Protein AF-A0A1F8T996-F1 (afdb_monomer)

Structure (mmCIF, N/CA/C/O backbone):
data_AF-A0A1F8T996-F1
#
_entry.id   AF-A0A1F8T996-F1
#
loop_
_atom_site.group_PDB
_atom_site.id
_atom_site.type_symbol
_atom_site.label_atom_id
_atom_site.label_alt_id
_atom_site.label_comp_id
_atom_site.label_asym_id
_atom_site.label_entity_id
_atom_site.label_seq_id
_atom_site.pdbx_PDB_ins_code
_atom_site.Cartn_x
_atom_site.Cartn_y
_atom_site.Cartn_z
_atom_site.occupancy
_atom_site.B_iso_or_equiv
_atom_site.auth_seq_id
_atom_site.auth_comp_id
_atom_site.auth_asym_id
_atom_site.auth_atom_id
_atom_site.pdbx_PDB_model_num
ATOM 1 N N . MET A 1 1 ? 52.880 11.760 40.864 1.00 27.91 1 MET A N 1
ATOM 2 C CA . MET A 1 1 ? 54.051 11.009 40.358 1.00 27.91 1 MET A CA 1
ATOM 3 C C . MET A 1 1 ? 53.968 9.583 40.895 1.00 27.91 1 MET A C 1
ATOM 5 O O . MET A 1 1 ? 53.866 9.481 42.110 1.00 27.91 1 MET A O 1
ATOM 9 N N . PRO A 1 2 ? 54.103 8.519 40.079 1.00 43.88 2 PRO A N 1
ATOM 10 C CA . PRO A 1 2 ? 53.730 8.397 38.655 1.00 43.88 2 PRO A CA 1
ATOM 11 C C . PRO A 1 2 ? 53.190 6.982 38.249 1.00 43.88 2 PRO A C 1
ATOM 13 O O . PRO A 1 2 ? 53.136 6.080 39.076 1.00 43.88 2 PRO A O 1
ATOM 16 N N . VAL A 1 3 ? 52.928 6.812 36.933 1.00 33.25 3 VAL A N 1
ATOM 17 C CA . VAL A 1 3 ? 52.872 5.555 36.118 1.00 33.25 3 VAL A CA 1
ATOM 18 C C . VAL A 1 3 ? 51.513 4.810 36.117 1.00 33.25 3 VAL A C 1
ATOM 20 O O . VAL A 1 3 ? 50.918 4.647 37.168 1.00 33.25 3 VAL A O 1
ATOM 23 N N . ALA A 1 4 ? 50.901 4.336 35.018 1.00 35.53 4 ALA A N 1
ATOM 24 C CA . ALA A 1 4 ? 51.291 4.054 33.623 1.00 35.53 4 ALA A CA 1
ATOM 25 C C . ALA A 1 4 ? 50.039 4.194 32.713 1.00 35.53 4 ALA A C 1
ATOM 27 O O . ALA A 1 4 ? 48.941 3.857 33.137 1.00 35.53 4 ALA A O 1
ATOM 28 N N . THR A 1 5 ? 50.108 4.825 31.538 1.00 35.09 5 THR A N 1
ATOM 29 C CA . THR A 1 5 ? 50.511 4.249 30.232 1.00 35.09 5 THR A CA 1
ATOM 30 C C . THR A 1 5 ? 49.405 3.428 29.558 1.00 35.09 5 THR A C 1
ATOM 32 O O . THR A 1 5 ? 49.102 2.314 29.960 1.00 35.09 5 THR A O 1
ATOM 35 N N . GLY A 1 6 ? 48.867 3.972 28.464 1.00 32.56 6 GLY A N 1
ATOM 36 C CA . GLY A 1 6 ? 47.959 3.282 27.548 1.00 32.56 6 GLY A CA 1
ATOM 37 C C . GLY A 1 6 ? 47.859 4.015 26.212 1.00 32.56 6 GLY A C 1
ATOM 38 O O . GLY A 1 6 ? 46.771 4.362 25.771 1.00 32.56 6 GLY A O 1
ATOM 39 N N . ALA A 1 7 ? 49.007 4.333 25.609 1.00 35.84 7 ALA A N 1
ATOM 40 C CA . ALA A 1 7 ? 49.078 4.855 24.250 1.00 35.84 7 ALA A CA 1
ATOM 41 C C . ALA A 1 7 ? 48.755 3.722 23.265 1.00 35.84 7 ALA A C 1
ATOM 43 O O . ALA A 1 7 ? 49.507 2.753 23.162 1.00 35.84 7 ALA A O 1
ATOM 44 N N . VAL A 1 8 ? 47.642 3.838 22.540 1.00 33.62 8 VAL A N 1
ATOM 45 C CA . VAL A 1 8 ? 47.339 2.957 21.408 1.00 33.62 8 VAL A CA 1
ATOM 46 C C . VAL A 1 8 ? 48.177 3.430 20.223 1.00 33.62 8 VAL A C 1
ATOM 48 O O . VAL A 1 8 ? 47.821 4.367 19.512 1.00 33.62 8 VAL A O 1
ATOM 51 N N . ALA A 1 9 ? 49.334 2.798 20.050 1.00 33.97 9 ALA A N 1
ATOM 52 C CA . ALA A 1 9 ? 50.147 2.918 18.853 1.00 33.97 9 ALA A CA 1
ATOM 53 C C . ALA A 1 9 ? 49.511 2.074 17.738 1.00 33.97 9 ALA A C 1
ATOM 55 O O . ALA A 1 9 ? 49.621 0.850 17.743 1.00 33.97 9 ALA A O 1
ATOM 56 N N . VAL A 1 10 ? 48.845 2.716 16.776 1.00 35.62 10 VAL A N 1
ATOM 57 C CA . VAL A 1 10 ? 48.503 2.064 15.505 1.00 35.62 10 VAL A CA 1
ATOM 58 C C . VAL A 1 10 ? 49.691 2.247 14.568 1.00 35.62 10 VAL A C 1
ATOM 60 O O . VAL A 1 10 ? 49.878 3.289 13.943 1.00 35.62 10 VAL A O 1
ATOM 63 N N . LEU A 1 11 ? 50.536 1.223 14.542 1.00 31.80 11 LEU A N 1
ATOM 64 C CA . LEU A 1 11 ? 51.708 1.112 13.689 1.00 31.80 11 LEU A CA 1
ATOM 65 C C . LEU A 1 11 ? 51.258 0.607 12.309 1.00 31.80 11 LEU A C 1
ATOM 67 O O . LEU A 1 11 ? 51.092 -0.592 12.115 1.00 31.80 11 LEU A O 1
ATOM 71 N N . VAL A 1 12 ? 51.033 1.513 11.353 1.00 41.31 12 VAL A N 1
ATOM 72 C CA . VAL A 1 12 ? 50.899 1.149 9.930 1.00 41.31 12 VAL A CA 1
ATOM 73 C C . VAL A 1 12 ? 52.219 1.477 9.244 1.00 41.31 12 VAL A C 1
ATOM 75 O O . VAL A 1 12 ? 52.415 2.573 8.724 1.00 41.31 12 VAL A O 1
ATOM 78 N N . LEU A 1 13 ? 53.150 0.524 9.296 1.00 33.19 13 LEU A N 1
ATOM 79 C CA . LEU A 1 13 ? 54.361 0.532 8.481 1.00 33.19 13 LEU A CA 1
ATOM 80 C C . LEU A 1 13 ? 54.148 -0.435 7.310 1.00 33.19 13 LEU A C 1
ATOM 82 O O . LEU A 1 13 ? 53.780 -1.590 7.511 1.00 33.19 13 LEU A O 1
ATOM 86 N N . GLY A 1 14 ? 54.285 0.104 6.100 1.00 32.75 14 GLY A N 1
ATOM 87 C CA . GLY A 1 14 ? 53.802 -0.483 4.854 1.00 32.75 14 GLY A CA 1
ATOM 88 C C . GLY A 1 14 ? 54.649 -1.591 4.234 1.00 32.75 14 GLY A C 1
ATOM 89 O O . GLY A 1 14 ? 55.650 -2.017 4.788 1.00 32.75 14 GLY A O 1
ATOM 90 N N . LEU A 1 15 ? 54.198 -2.019 3.052 1.00 34.16 15 LEU A N 1
ATOM 91 C CA . LEU A 1 15 ? 54.895 -2.674 1.930 1.00 34.16 15 LEU A CA 1
ATOM 92 C C . LEU A 1 15 ?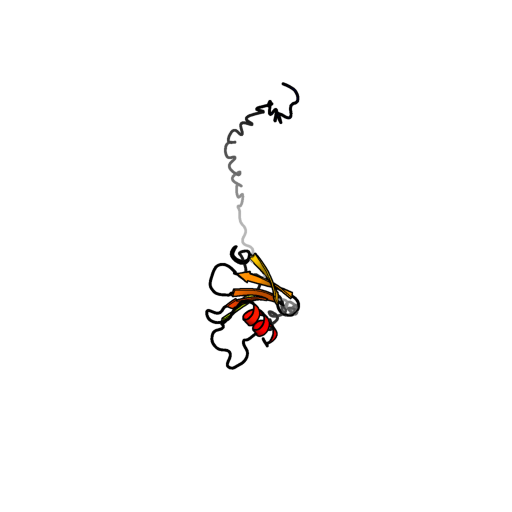 53.767 -3.166 0.994 1.00 34.16 15 LEU A C 1
ATOM 94 O O . LEU A 1 15 ? 52.794 -3.727 1.473 1.00 34.16 15 LEU A O 1
ATOM 98 N N . GLY A 1 16 ? 53.760 -3.023 -0.322 1.00 33.59 16 GLY A N 1
ATOM 99 C CA . GLY A 1 16 ? 54.712 -2.477 -1.264 1.00 33.59 16 GLY A CA 1
ATOM 100 C C . GLY A 1 16 ? 53.994 -2.295 -2.605 1.00 33.59 16 GLY A C 1
ATOM 101 O O . GLY A 1 16 ? 52.984 -2.935 -2.896 1.00 33.59 16 GLY A O 1
ATOM 102 N N . VAL A 1 17 ? 54.522 -1.379 -3.406 1.00 45.28 17 VAL A N 1
ATOM 103 C CA . VAL A 1 17 ? 54.156 -1.169 -4.806 1.00 45.28 17 VAL A CA 1
ATOM 104 C C . VAL A 1 17 ? 54.552 -2.418 -5.592 1.00 45.28 17 VAL A C 1
ATOM 106 O O . VAL A 1 17 ? 55.729 -2.775 -5.610 1.00 45.28 17 VAL A O 1
ATOM 109 N N . ALA A 1 18 ? 53.595 -3.065 -6.256 1.00 37.25 18 ALA A N 1
ATOM 110 C CA . ALA A 1 18 ? 53.876 -4.157 -7.178 1.00 37.25 18 ALA A CA 1
ATOM 111 C C . ALA A 1 18 ? 53.164 -3.934 -8.519 1.00 37.25 18 ALA A C 1
ATOM 113 O O . ALA A 1 18 ? 51.945 -3.996 -8.621 1.00 37.25 18 ALA A O 1
ATOM 114 N N . ALA A 1 19 ? 54.007 -3.711 -9.529 1.00 41.78 19 ALA A N 1
ATOM 115 C CA . ALA A 1 19 ? 53.833 -4.055 -10.935 1.00 41.78 19 ALA A CA 1
ATOM 116 C C . ALA A 1 19 ? 52.717 -3.357 -11.738 1.00 41.78 19 ALA A C 1
ATOM 118 O O . ALA A 1 19 ? 51.593 -3.828 -11.880 1.00 41.78 19 ALA A O 1
ATOM 119 N N . LEU A 1 20 ? 53.141 -2.291 -12.422 1.00 38.94 20 LEU A N 1
ATOM 120 C CA . LEU A 1 20 ? 52.626 -1.869 -13.724 1.00 38.94 20 LEU A CA 1
ATOM 121 C C . LEU A 1 20 ? 52.649 -3.056 -14.708 1.00 38.94 20 LEU A C 1
ATOM 123 O O . LEU A 1 20 ? 53.676 -3.331 -15.327 1.00 38.94 20 LEU A O 1
ATOM 127 N N . ALA A 1 21 ? 51.522 -3.744 -14.885 1.00 40.59 21 ALA A N 1
ATOM 128 C CA . ALA A 1 21 ? 51.320 -4.614 -16.039 1.00 40.59 21 ALA A CA 1
ATOM 129 C C . ALA A 1 21 ? 50.914 -3.741 -17.238 1.00 40.59 21 ALA A C 1
ATOM 131 O O . ALA A 1 21 ? 49.758 -3.360 -17.409 1.00 40.59 21 ALA A O 1
ATOM 132 N N . GLN A 1 22 ? 51.916 -3.376 -18.034 1.00 37.75 22 GLN A N 1
ATOM 133 C CA . GLN A 1 22 ? 51.784 -2.738 -19.341 1.00 37.75 22 GLN A CA 1
ATOM 134 C C . GLN A 1 22 ? 50.987 -3.651 -20.290 1.00 37.75 22 GLN A C 1
ATOM 136 O O . GLN A 1 22 ? 51.535 -4.606 -20.836 1.00 37.75 22 GLN A O 1
ATOM 141 N N . VAL A 1 23 ? 49.704 -3.363 -20.519 1.00 38.44 23 VAL A N 1
ATOM 142 C CA . VAL A 1 23 ? 48.972 -3.911 -21.671 1.00 38.44 23 VAL A CA 1
ATOM 143 C C . VAL A 1 23 ? 49.254 -2.995 -22.856 1.00 38.44 23 VAL A C 1
ATOM 145 O O . VAL A 1 23 ? 48.642 -1.939 -23.012 1.00 38.44 23 VAL A O 1
ATOM 148 N N . SER A 1 24 ? 50.231 -3.373 -23.678 1.00 37.53 24 SER A N 1
ATOM 149 C CA . SER A 1 24 ? 50.420 -2.760 -24.991 1.00 37.53 24 SER A CA 1
ATOM 150 C C . SER A 1 24 ? 49.192 -3.036 -25.878 1.00 37.53 24 SER A C 1
ATOM 152 O O . SER A 1 24 ? 48.688 -4.161 -25.881 1.00 37.53 24 SER A O 1
ATOM 154 N N . PRO A 1 25 ? 48.699 -2.052 -26.651 1.00 37.91 25 PRO A N 1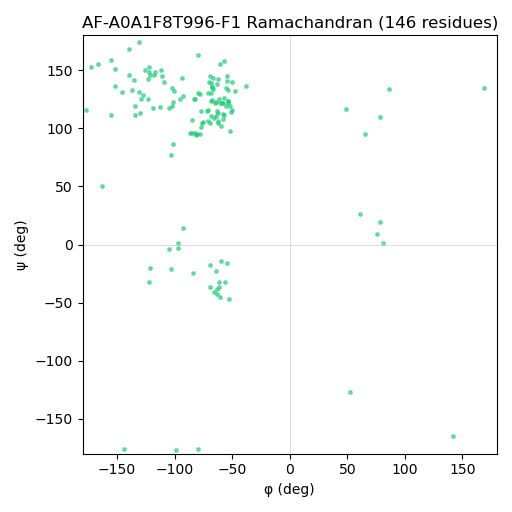
ATOM 155 C CA . PRO A 1 25 ? 47.581 -2.252 -27.564 1.00 37.91 25 PRO A CA 1
ATOM 156 C C . PRO A 1 25 ? 48.017 -3.122 -28.750 1.00 37.91 25 PRO A C 1
ATOM 158 O O . PRO A 1 25 ? 48.875 -2.744 -29.546 1.00 37.91 25 PRO A O 1
ATOM 161 N N . GLN A 1 26 ? 47.420 -4.305 -28.858 1.00 38.59 26 GLN A N 1
ATOM 162 C CA . GLN A 1 26 ? 47.667 -5.257 -29.936 1.00 38.59 26 GLN A CA 1
ATOM 163 C C . GLN A 1 26 ? 47.066 -4.726 -31.258 1.00 38.59 26 GLN A C 1
ATOM 165 O O . GLN A 1 26 ? 45.909 -4.293 -31.271 1.00 38.59 26 GLN A O 1
ATOM 170 N N . PRO A 1 27 ? 47.819 -4.715 -32.375 1.00 44.03 27 PRO A N 1
ATOM 171 C CA . PRO A 1 27 ? 47.333 -4.196 -33.649 1.00 44.03 27 PRO A CA 1
ATOM 172 C C . PRO A 1 27 ? 46.215 -5.083 -34.213 1.00 44.03 27 PRO A C 1
ATOM 174 O O . PRO A 1 27 ? 46.308 -6.310 -34.211 1.00 44.03 27 PRO A O 1
ATOM 177 N N . ARG A 1 28 ? 45.147 -4.434 -34.696 1.00 48.12 28 ARG A N 1
ATOM 178 C CA . ARG A 1 28 ? 43.950 -5.049 -35.288 1.00 48.12 28 ARG A CA 1
ATOM 179 C C . ARG A 1 28 ? 44.331 -6.057 -36.378 1.00 48.12 28 ARG A C 1
ATOM 181 O O . ARG A 1 28 ? 44.805 -5.662 -37.440 1.00 48.12 28 ARG A O 1
ATOM 188 N N . GLN A 1 29 ? 44.056 -7.339 -36.149 1.00 40.06 29 GLN A N 1
ATOM 189 C CA . GLN A 1 29 ? 44.021 -8.331 -37.220 1.00 40.06 29 GLN A CA 1
ATOM 190 C C . GLN A 1 29 ? 42.702 -8.179 -37.986 1.00 40.06 29 GLN A C 1
ATOM 192 O O . GLN A 1 29 ? 41.620 -8.357 -37.429 1.00 40.06 29 GLN A O 1
ATOM 197 N N . ALA A 1 30 ? 42.800 -7.794 -39.258 1.00 46.09 30 ALA A N 1
ATOM 198 C CA . ALA A 1 30 ? 41.684 -7.788 -40.193 1.00 46.09 30 ALA A CA 1
ATOM 199 C C . ALA A 1 30 ? 41.256 -9.237 -40.512 1.00 46.09 30 ALA A C 1
ATOM 201 O O . ALA A 1 30 ? 42.129 -10.091 -40.686 1.00 46.09 30 ALA A O 1
ATOM 202 N N . PRO A 1 31 ? 39.948 -9.541 -40.605 1.00 54.12 31 PRO A N 1
ATOM 203 C CA . PRO A 1 31 ? 39.493 -10.859 -41.034 1.00 54.12 31 PRO A CA 1
ATOM 204 C C . PRO A 1 31 ? 39.862 -11.109 -42.510 1.00 54.12 31 PRO A C 1
ATOM 206 O O . PRO A 1 31 ? 39.806 -10.177 -43.318 1.00 54.12 31 PRO A O 1
ATOM 209 N N . PRO A 1 32 ? 40.238 -12.346 -42.885 1.00 47.44 32 PRO A N 1
ATOM 210 C CA . PRO A 1 32 ? 40.607 -12.667 -44.256 1.00 47.44 32 PRO A CA 1
ATOM 211 C C . PRO A 1 32 ? 39.397 -12.559 -45.189 1.00 47.44 32 PRO A C 1
ATOM 213 O O . PRO A 1 32 ? 38.306 -13.055 -44.905 1.00 47.44 32 PRO A O 1
ATOM 216 N N . LEU A 1 33 ? 39.627 -11.904 -46.326 1.00 42.03 33 LEU A N 1
ATOM 217 C CA . LEU A 1 33 ? 38.709 -11.794 -47.451 1.00 42.03 33 LEU A CA 1
ATOM 218 C C . LEU A 1 33 ? 38.450 -13.207 -48.006 1.00 42.03 33 LEU A C 1
ATOM 220 O O . LEU A 1 33 ? 39.327 -13.802 -48.629 1.00 42.03 33 LEU A O 1
ATOM 224 N N . VAL A 1 34 ? 37.268 -13.773 -47.755 1.00 46.38 34 VAL A N 1
ATOM 225 C CA . VAL A 1 34 ? 36.882 -15.057 -48.354 1.00 46.38 34 VAL A CA 1
ATOM 226 C C . VAL A 1 34 ? 36.529 -14.810 -49.818 1.00 46.38 34 VAL A C 1
ATOM 228 O O . VAL A 1 34 ? 35.482 -14.252 -50.146 1.00 46.38 34 VAL A O 1
ATOM 231 N N . THR A 1 35 ? 37.440 -15.215 -50.695 1.00 40.81 35 THR A N 1
ATOM 232 C CA . THR A 1 35 ? 37.274 -15.276 -52.147 1.00 40.81 35 THR A CA 1
ATOM 233 C C . THR A 1 35 ? 36.077 -16.166 -52.494 1.00 40.81 35 THR A C 1
ATOM 235 O O . THR A 1 35 ? 36.121 -17.379 -52.296 1.00 40.81 35 THR A O 1
ATOM 238 N N . ARG A 1 36 ? 34.994 -15.582 -53.023 1.00 43.38 36 ARG A N 1
ATOM 239 C CA . ARG A 1 36 ? 33.941 -16.345 -53.711 1.00 43.38 36 ARG A CA 1
ATOM 240 C C . ARG A 1 36 ? 34.514 -16.869 -55.030 1.00 43.38 36 ARG A C 1
ATOM 242 O O . ARG A 1 36 ? 34.656 -16.107 -55.982 1.00 43.38 36 ARG A O 1
ATOM 249 N N . SER A 1 37 ? 34.827 -18.158 -55.077 1.00 45.09 37 SER A N 1
ATOM 250 C CA . SER A 1 37 ? 34.977 -18.898 -56.330 1.00 45.09 37 SER A CA 1
ATOM 251 C C . SER A 1 37 ? 33.602 -19.377 -56.778 1.00 45.09 37 SER A C 1
ATOM 253 O O . SER A 1 37 ? 33.083 -20.314 -56.183 1.00 45.09 37 SER A O 1
ATOM 255 N N . GLU A 1 38 ? 33.020 -18.778 -57.818 1.00 36.25 38 GLU A N 1
ATOM 256 C CA . GLU A 1 38 ? 31.952 -19.443 -58.573 1.00 36.25 38 GLU A CA 1
ATOM 257 C C . GLU A 1 38 ? 31.845 -18.915 -60.010 1.00 36.25 38 GLU A C 1
ATOM 259 O O . GLU A 1 38 ? 31.463 -17.770 -60.239 1.00 36.25 38 GLU A O 1
ATOM 264 N N . ALA A 1 39 ? 32.199 -19.776 -60.965 1.00 38.06 39 ALA A N 1
ATOM 265 C CA . ALA A 1 39 ? 31.629 -19.910 -62.311 1.00 38.06 39 ALA A CA 1
ATOM 266 C C . ALA A 1 39 ? 32.249 -21.178 -62.958 1.00 38.06 39 ALA A C 1
ATOM 268 O O . ALA A 1 39 ? 33.393 -21.478 -62.605 1.00 38.06 39 ALA A O 1
ATOM 269 N N . PRO A 1 40 ? 31.607 -21.900 -63.913 1.00 43.75 40 PRO A N 1
ATOM 270 C CA . PRO A 1 40 ? 30.444 -21.495 -64.718 1.00 43.75 40 PRO A CA 1
ATOM 271 C C . PRO A 1 40 ? 29.343 -22.571 -64.983 1.00 43.75 40 PRO A C 1
ATOM 273 O O . PRO A 1 40 ? 29.536 -23.765 -64.801 1.00 43.75 40 PRO A O 1
ATOM 276 N N . ALA A 1 41 ? 28.207 -22.079 -65.504 1.00 37.66 41 ALA A N 1
ATOM 277 C CA . ALA A 1 41 ? 27.299 -22.639 -66.528 1.00 37.66 41 ALA A CA 1
ATOM 278 C C . ALA A 1 41 ? 26.777 -24.098 -66.461 1.00 37.66 41 ALA A C 1
ATOM 280 O O . ALA A 1 41 ? 27.499 -25.038 -66.762 1.00 37.66 41 ALA A O 1
ATOM 281 N N . ALA A 1 42 ? 25.450 -24.248 -66.318 1.00 37.84 42 ALA A N 1
ATOM 282 C CA . ALA A 1 42 ? 24.564 -24.881 -67.316 1.00 37.84 42 ALA A CA 1
ATOM 283 C C . ALA A 1 42 ? 23.100 -24.814 -66.837 1.00 37.84 42 ALA A C 1
ATOM 285 O O . ALA A 1 42 ? 22.731 -25.396 -65.821 1.00 37.84 42 ALA A O 1
ATOM 286 N N . ALA A 1 43 ? 22.257 -24.093 -67.577 1.00 44.97 43 ALA A N 1
ATOM 287 C CA . ALA A 1 43 ? 20.822 -24.049 -67.342 1.00 44.97 43 ALA A CA 1
ATOM 288 C C . ALA A 1 43 ? 20.182 -25.392 -67.737 1.00 44.97 43 ALA A C 1
ATOM 290 O O . ALA A 1 43 ? 20.020 -25.681 -68.920 1.00 44.97 43 ALA A O 1
ATOM 291 N N . ALA A 1 44 ? 19.789 -26.189 -66.746 1.00 42.84 44 ALA A N 1
ATOM 292 C CA . ALA A 1 44 ? 18.819 -27.266 -66.903 1.00 42.84 44 ALA A CA 1
ATOM 293 C C . ALA A 1 44 ? 17.621 -26.944 -65.997 1.00 42.84 44 ALA A C 1
ATOM 295 O O . ALA A 1 44 ? 17.775 -26.796 -64.787 1.00 42.84 44 ALA A O 1
ATOM 296 N N . SER A 1 45 ? 16.443 -26.760 -66.601 1.00 40.72 45 SER A N 1
ATOM 297 C CA . SER A 1 45 ? 15.190 -26.482 -65.885 1.00 40.72 45 SER A CA 1
ATOM 298 C C . SER A 1 45 ? 14.888 -27.588 -64.873 1.00 40.72 45 SER A C 1
ATOM 300 O O . SER A 1 45 ? 14.806 -28.746 -65.289 1.00 40.72 45 SER A O 1
ATOM 302 N N . PRO A 1 46 ? 14.658 -27.278 -63.585 1.00 46.22 46 PRO A N 1
ATOM 303 C CA . PRO A 1 46 ? 14.115 -28.259 -62.674 1.00 46.22 46 PRO A CA 1
ATOM 304 C C . PRO A 1 46 ? 12.591 -28.309 -62.814 1.00 46.22 46 PRO A C 1
ATOM 306 O O . PRO A 1 46 ? 11.878 -27.308 -62.713 1.00 46.22 46 PRO A O 1
ATOM 309 N N . ASP A 1 47 ? 12.145 -29.529 -63.072 1.00 50.78 47 ASP A N 1
ATOM 310 C CA . ASP A 1 47 ? 10.798 -30.054 -62.923 1.00 50.78 47 ASP A CA 1
ATOM 311 C C . ASP A 1 47 ? 10.093 -29.500 -61.668 1.00 50.78 47 ASP A C 1
ATOM 313 O O . ASP A 1 47 ? 10.683 -29.345 -60.594 1.00 50.78 47 ASP A O 1
ATOM 317 N N . ARG A 1 48 ? 8.822 -29.129 -61.820 1.00 49.34 48 ARG A N 1
ATOM 318 C CA . ARG A 1 48 ? 8.050 -28.381 -60.819 1.00 49.34 48 ARG A CA 1
ATOM 319 C C . ARG A 1 48 ? 7.808 -29.272 -59.586 1.00 49.34 48 ARG A C 1
ATOM 321 O O . ARG A 1 48 ? 7.193 -30.327 -59.736 1.00 49.34 48 ARG A O 1
ATOM 328 N N . PRO A 1 49 ? 8.196 -28.875 -58.360 1.00 50.19 49 PRO A N 1
ATOM 329 C CA . PRO A 1 49 ? 7.980 -29.716 -57.190 1.00 50.19 49 PRO A CA 1
ATOM 330 C C . PRO A 1 49 ? 6.483 -29.848 -56.882 1.00 50.19 49 PRO A C 1
ATOM 332 O O . PRO A 1 49 ? 5.766 -28.861 -56.696 1.00 50.19 49 PRO A O 1
ATOM 335 N N . ARG A 1 50 ? 6.008 -31.095 -56.822 1.00 56.12 50 ARG A N 1
ATOM 336 C CA . ARG A 1 50 ? 4.674 -31.458 -56.336 1.00 56.12 50 ARG A CA 1
ATOM 337 C C . ARG A 1 50 ? 4.562 -31.052 -54.865 1.00 56.12 50 ARG A C 1
ATOM 339 O O . ARG A 1 50 ? 5.235 -31.624 -54.014 1.00 56.12 50 ARG A O 1
ATOM 346 N N . VAL A 1 51 ? 3.709 -30.072 -54.569 1.00 53.97 51 VAL A N 1
ATOM 347 C CA . VAL A 1 51 ? 3.407 -29.652 -53.194 1.00 53.97 51 VAL A CA 1
ATOM 348 C C . VAL A 1 51 ? 2.689 -30.800 -52.484 1.00 53.97 51 VAL A C 1
ATOM 350 O O . VAL A 1 51 ? 1.544 -31.122 -52.796 1.00 53.97 51 VAL A O 1
ATOM 353 N N . VAL A 1 52 ? 3.381 -31.446 -51.548 1.00 55.38 52 VAL A N 1
ATOM 354 C CA . VAL A 1 52 ? 2.774 -32.350 -50.566 1.00 55.38 52 VAL A CA 1
ATOM 355 C C . VAL A 1 52 ? 2.166 -31.470 -49.468 1.00 55.38 52 VAL A C 1
ATOM 357 O O . VAL A 1 52 ? 2.866 -30.577 -48.986 1.00 55.38 52 VAL A O 1
ATOM 360 N N . PRO A 1 53 ? 0.899 -31.662 -49.051 1.00 50.69 53 PRO A N 1
ATOM 361 C CA . PRO A 1 53 ? 0.360 -30.922 -47.918 1.00 50.69 53 PRO A CA 1
ATOM 362 C C . PRO A 1 53 ? 1.159 -31.293 -46.667 1.00 50.69 53 PRO A C 1
ATOM 364 O O . PRO A 1 53 ? 1.150 -32.446 -46.237 1.00 50.69 53 PRO A O 1
ATOM 367 N N . ALA A 1 54 ? 1.878 -30.324 -46.103 1.00 55.38 54 ALA A N 1
ATOM 368 C CA . ALA A 1 54 ? 2.499 -30.479 -44.800 1.00 55.38 54 ALA A CA 1
ATOM 369 C C . ALA A 1 54 ? 1.388 -30.713 -43.769 1.00 55.38 54 ALA A C 1
ATOM 371 O O . ALA A 1 54 ? 0.444 -29.924 -43.683 1.00 55.38 54 ALA A O 1
ATOM 372 N N . ALA A 1 55 ? 1.482 -31.809 -43.015 1.00 61.28 55 ALA A N 1
ATOM 373 C CA . ALA A 1 55 ? 0.613 -32.041 -41.872 1.00 61.28 55 ALA A CA 1
ATOM 374 C C . ALA A 1 55 ? 0.705 -30.821 -40.947 1.00 61.28 55 ALA A C 1
ATOM 376 O O . ALA A 1 55 ? 1.799 -30.425 -40.544 1.00 61.28 55 ALA A O 1
ATOM 377 N N . ALA A 1 56 ? -0.437 -30.195 -40.664 1.00 57.69 56 ALA A N 1
ATOM 378 C CA . ALA A 1 56 ? -0.506 -29.058 -39.767 1.00 57.69 56 ALA A CA 1
ATOM 379 C C . ALA A 1 56 ? -0.051 -29.506 -38.373 1.00 57.69 56 ALA A C 1
ATOM 381 O O . ALA A 1 56 ? -0.783 -30.193 -37.660 1.00 57.69 56 ALA A O 1
ATOM 382 N N . THR A 1 57 ? 1.167 -29.131 -37.988 1.00 58.69 57 THR A N 1
ATOM 383 C CA . THR A 1 57 ? 1.600 -29.187 -36.595 1.00 58.69 57 THR A CA 1
ATOM 384 C C . THR A 1 57 ? 0.626 -28.326 -35.804 1.00 58.69 57 THR A C 1
ATOM 386 O O . THR A 1 57 ? 0.569 -27.113 -36.005 1.00 58.69 57 THR A O 1
ATOM 389 N N . ALA A 1 58 ? -0.182 -28.952 -34.948 1.00 58.75 58 ALA A N 1
ATOM 390 C CA . ALA A 1 58 ? -1.041 -28.237 -34.021 1.00 58.75 58 ALA A CA 1
ATOM 391 C C . ALA A 1 58 ? -0.148 -27.337 -33.159 1.00 58.75 58 ALA A C 1
ATOM 393 O O . ALA A 1 58 ? 0.637 -27.821 -32.344 1.00 58.75 58 ALA A O 1
ATOM 394 N N . ALA A 1 59 ? -0.217 -26.029 -33.393 1.00 60.81 59 ALA A N 1
ATOM 395 C CA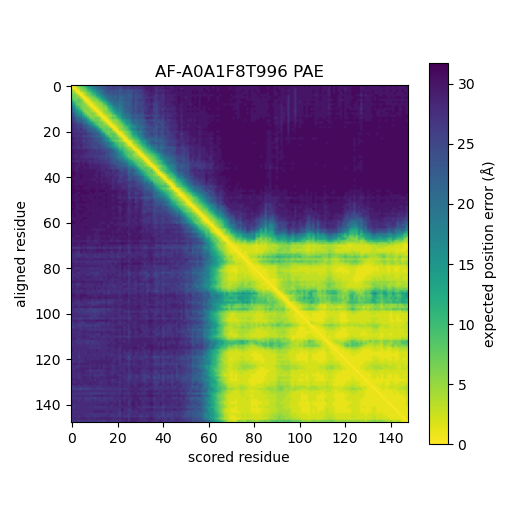 . ALA A 1 59 ? 0.439 -25.056 -32.546 1.00 60.81 59 ALA A CA 1
ATOM 396 C C . ALA A 1 59 ? -0.213 -25.150 -31.165 1.00 60.81 59 ALA A C 1
ATOM 398 O O . ALA A 1 59 ? -1.385 -24.808 -31.003 1.00 60.81 59 ALA A O 1
ATOM 399 N N . THR A 1 60 ? 0.530 -25.644 -30.176 1.00 64.19 60 THR A N 1
ATOM 400 C CA . THR A 1 60 ? 0.149 -25.498 -28.772 1.00 64.19 60 THR A CA 1
ATOM 401 C C . THR A 1 60 ? -0.084 -24.007 -28.534 1.00 64.19 60 THR A C 1
ATOM 403 O O . THR A 1 60 ? 0.833 -23.223 -28.804 1.00 64.19 60 THR A O 1
ATOM 406 N N . PRO A 1 61 ? -1.278 -23.575 -28.093 1.00 58.75 61 PRO A N 1
ATOM 407 C CA . PRO A 1 61 ? -1.493 -22.170 -27.807 1.00 58.75 61 PRO A CA 1
ATOM 408 C C . PRO A 1 61 ? -0.480 -21.765 -26.741 1.00 58.75 61 PRO A C 1
ATOM 410 O O . PRO A 1 61 ? -0.419 -22.375 -25.671 1.00 58.75 61 PRO A O 1
ATOM 413 N N . LEU A 1 62 ? 0.349 -20.766 -27.056 1.00 63.00 62 LEU A N 1
ATOM 414 C CA . LEU A 1 62 ? 1.147 -20.083 -26.047 1.00 63.00 62 LEU A CA 1
ATOM 415 C C . LEU A 1 62 ? 0.154 -19.668 -24.963 1.00 63.00 62 LEU A C 1
ATOM 417 O O . LEU A 1 62 ? -0.809 -18.961 -25.271 1.00 63.00 62 LEU A O 1
ATOM 421 N N . ALA A 1 63 ? 0.336 -20.161 -23.737 1.00 64.81 63 ALA A N 1
ATOM 422 C CA . ALA A 1 63 ? -0.488 -19.744 -22.616 1.00 64.81 63 ALA A CA 1
ATOM 423 C C . ALA A 1 63 ? -0.503 -18.211 -22.611 1.00 64.81 63 ALA A C 1
ATOM 425 O O . ALA A 1 63 ? 0.550 -17.574 -22.516 1.00 64.81 63 ALA A O 1
ATOM 426 N N . GLY A 1 64 ? -1.684 -17.628 -22.834 1.00 61.47 64 GLY A N 1
ATOM 427 C CA . GLY A 1 64 ? -1.848 -16.181 -22.815 1.00 61.47 64 GLY A CA 1
ATOM 428 C C . GLY A 1 64 ? -1.385 -15.628 -21.465 1.00 61.47 64 GLY A C 1
ATOM 429 O O . GLY A 1 64 ? -1.334 -16.376 -20.485 1.00 61.47 64 GLY A O 1
ATOM 430 N N . PRO A 1 65 ? -1.021 -14.339 -21.385 1.00 62.84 65 PRO A N 1
ATOM 431 C CA . PRO A 1 65 ? -0.573 -13.761 -20.128 1.00 62.84 65 PRO A CA 1
ATOM 432 C C . PRO A 1 65 ? -1.645 -13.975 -19.053 1.00 62.84 65 PRO A C 1
ATOM 434 O O . PRO A 1 65 ? -2.771 -13.501 -19.196 1.00 62.84 65 PRO A O 1
ATOM 437 N N . THR A 1 66 ? -1.291 -14.698 -17.988 1.00 62.62 66 THR A N 1
ATOM 438 C CA . THR A 1 66 ? -2.131 -14.838 -16.796 1.00 62.62 66 THR A CA 1
ATOM 439 C C . THR A 1 66 ? -2.495 -13.442 -16.297 1.00 62.62 66 THR A C 1
ATOM 441 O O . THR A 1 66 ? -1.606 -12.620 -16.054 1.00 62.62 66 THR A O 1
ATOM 444 N N . ALA A 1 67 ? -3.792 -13.153 -16.179 1.00 66.31 67 ALA A N 1
ATOM 445 C CA . ALA A 1 67 ? -4.261 -11.905 -15.595 1.00 66.31 67 ALA A CA 1
ATOM 446 C C . ALA A 1 67 ? -3.836 -11.859 -14.120 1.00 66.31 67 ALA A C 1
ATOM 448 O O . ALA A 1 67 ? -4.153 -12.766 -13.354 1.00 66.31 67 ALA A O 1
ATOM 449 N N . LEU A 1 68 ? -3.093 -10.821 -13.736 1.00 70.56 68 LEU A N 1
ATOM 450 C CA . LEU A 1 68 ? -2.766 -10.564 -12.336 1.00 70.56 68 LEU A CA 1
ATOM 451 C C . LEU A 1 68 ? -4.000 -9.939 -11.681 1.00 70.56 68 LEU A C 1
ATOM 453 O O . LEU A 1 68 ? -4.553 -8.979 -12.219 1.00 70.56 68 LEU A O 1
ATOM 457 N N . ALA A 1 69 ? -4.435 -10.480 -10.544 1.00 79.94 69 ALA A N 1
ATOM 458 C CA . ALA A 1 69 ? -5.417 -9.807 -9.703 1.00 79.94 69 ALA A CA 1
ATOM 459 C C . ALA A 1 69 ? -4.738 -8.568 -9.098 1.00 79.94 69 ALA A C 1
ATOM 461 O O . ALA A 1 69 ? -3.789 -8.696 -8.326 1.00 79.94 69 ALA A O 1
ATOM 462 N N . ILE 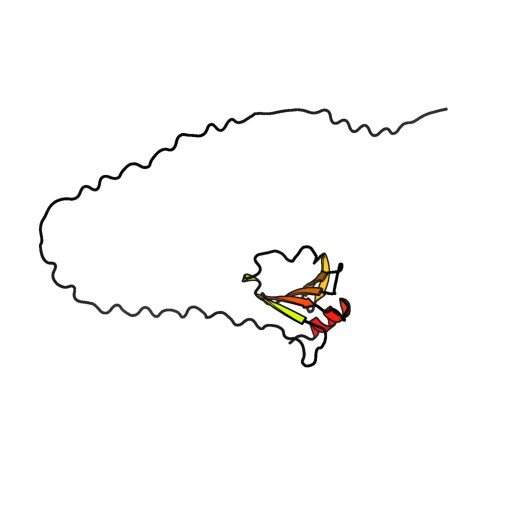A 1 70 ? -5.162 -7.380 -9.532 1.00 89.12 70 ILE A N 1
ATOM 463 C CA . ILE A 1 70 ? -4.606 -6.105 -9.073 1.00 89.12 70 ILE A CA 1
ATOM 464 C C . ILE A 1 70 ? -5.477 -5.578 -7.943 1.00 89.12 70 ILE A C 1
ATOM 466 O O . ILE A 1 70 ? -6.674 -5.391 -8.148 1.00 89.12 70 ILE A O 1
ATOM 470 N N . LEU A 1 71 ? -4.855 -5.295 -6.798 1.00 93.31 71 LEU A N 1
ATOM 471 C CA . LEU A 1 71 ? -5.543 -4.720 -5.648 1.00 93.31 71 LEU A CA 1
ATOM 472 C C . LEU A 1 71 ? -6.123 -3.343 -5.971 1.00 93.31 71 LEU A C 1
ATOM 474 O O . LEU A 1 71 ? -5.482 -2.517 -6.634 1.00 93.31 71 LEU A O 1
ATOM 478 N N . ALA A 1 72 ? -7.304 -3.077 -5.432 1.00 94.25 72 ALA A N 1
ATOM 479 C CA . ALA A 1 72 ? -8.015 -1.820 -5.571 1.00 94.25 72 ALA A CA 1
ATOM 480 C C . ALA A 1 72 ? -8.314 -1.180 -4.210 1.00 94.25 72 ALA A C 1
ATOM 482 O O . ALA A 1 72 ? -8.446 -1.838 -3.179 1.00 94.25 72 ALA A O 1
ATOM 483 N N . LEU A 1 73 ? -8.432 0.150 -4.216 1.00 95.56 73 LEU A N 1
ATOM 484 C CA . LEU A 1 73 ? -8.904 0.890 -3.049 1.00 95.56 73 LEU A CA 1
ATOM 485 C C . LEU A 1 73 ? -10.399 0.617 -2.823 1.00 95.56 73 LEU A C 1
ATOM 487 O O . LEU A 1 73 ? -11.160 0.675 -3.794 1.00 95.56 73 LEU A O 1
ATOM 491 N N . PRO A 1 74 ? -10.845 0.448 -1.564 1.00 93.44 74 PRO A N 1
ATOM 492 C CA . PRO A 1 74 ? -12.261 0.372 -1.235 1.00 93.44 74 PRO A CA 1
ATOM 493 C C . PRO A 1 74 ? -13.035 1.577 -1.759 1.00 93.44 74 PRO A C 1
ATOM 495 O O . PRO A 1 74 ? -12.543 2.717 -1.738 1.00 93.44 74 PRO A O 1
ATOM 498 N N . ALA A 1 75 ? -14.278 1.341 -2.177 1.00 90.44 75 ALA A N 1
ATOM 499 C CA . ALA A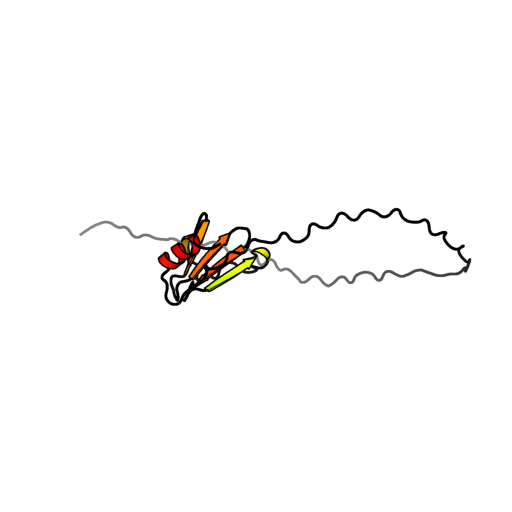 1 75 ? -15.160 2.401 -2.642 1.00 90.44 75 ALA A CA 1
ATOM 500 C C . ALA A 1 75 ? -15.306 3.510 -1.581 1.00 90.44 75 ALA A C 1
ATOM 502 O O . ALA A 1 75 ? -15.496 3.247 -0.397 1.00 90.44 75 ALA A O 1
ATOM 503 N N . GLY A 1 76 ? -15.210 4.773 -2.008 1.00 85.50 76 GLY A N 1
ATOM 504 C CA . GLY A 1 76 ? -15.318 5.929 -1.110 1.00 85.50 76 GLY A CA 1
ATOM 505 C C . GLY A 1 76 ? -14.043 6.276 -0.333 1.00 85.50 76 GLY A C 1
ATOM 506 O O . GLY A 1 76 ? -14.042 7.257 0.415 1.00 85.50 76 GLY A O 1
ATOM 507 N N . THR A 1 77 ? -12.940 5.546 -0.534 1.00 90.12 77 THR A N 1
ATOM 508 C CA . THR A 1 77 ? -11.638 5.939 0.023 1.00 90.12 77 THR A CA 1
ATOM 509 C C . THR A 1 77 ? -11.224 7.302 -0.530 1.00 90.12 77 THR A C 1
ATOM 511 O O . THR A 1 77 ? -11.090 7.485 -1.740 1.00 90.12 77 THR A O 1
ATOM 514 N N . SER A 1 78 ? -10.999 8.273 0.356 1.00 88.00 78 SER A N 1
ATOM 515 C CA . SER A 1 78 ? -10.553 9.617 -0.015 1.00 88.00 78 SER A CA 1
ATOM 516 C C . SER A 1 78 ? -9.187 9.925 0.585 1.00 88.00 78 SER A C 1
ATOM 518 O O . SER A 1 78 ? -8.844 9.483 1.679 1.00 88.00 78 SER A O 1
ATOM 520 N N . GLY A 1 79 ? -8.380 10.693 -0.148 1.00 89.06 79 GLY A N 1
ATOM 521 C CA . GLY A 1 79 ? -7.076 11.142 0.336 1.00 89.06 79 GLY A CA 1
ATOM 522 C C . GLY A 1 79 ? -5.972 10.083 0.325 1.00 89.06 79 GLY A C 1
ATOM 523 O O . GLY A 1 79 ? -4.900 10.372 0.844 1.00 89.06 79 GLY A O 1
ATOM 524 N N . ALA A 1 80 ? -6.188 8.911 -0.273 1.00 95.31 80 ALA A N 1
ATOM 525 C CA . ALA A 1 80 ? -5.157 7.906 -0.514 1.00 95.31 80 ALA A CA 1
ATOM 526 C C . ALA A 1 80 ? -5.066 7.583 -2.008 1.00 95.31 80 ALA A C 1
ATOM 528 O O . ALA A 1 80 ? -6.065 7.648 -2.728 1.00 95.31 80 ALA A O 1
ATOM 529 N N . ARG A 1 81 ? -3.867 7.237 -2.474 1.00 96.25 81 ARG A N 1
ATOM 530 C CA . ARG A 1 81 ? -3.621 6.809 -3.850 1.00 96.25 81 ARG A CA 1
ATOM 531 C C . ARG A 1 81 ? -2.849 5.503 -3.843 1.00 96.25 81 ARG A C 1
ATOM 533 O O . ARG A 1 81 ? -1.766 5.447 -3.266 1.00 96.25 81 ARG A O 1
ATOM 540 N N . LEU A 1 82 ? -3.404 4.506 -4.522 1.00 96.38 82 LEU A N 1
ATOM 541 C CA . LEU A 1 82 ? -2.760 3.229 -4.791 1.00 96.38 82 LEU A CA 1
ATOM 542 C C . LEU A 1 82 ? -2.215 3.239 -6.221 1.00 96.38 82 LEU A C 1
ATOM 544 O O . LEU A 1 82 ? -2.917 3.617 -7.162 1.00 96.38 82 LEU A O 1
ATOM 548 N N . SER A 1 83 ? -0.964 2.835 -6.382 1.00 93.81 83 SER A N 1
ATOM 549 C CA . SER A 1 83 ? -0.379 2.481 -7.675 1.00 93.81 83 SER A CA 1
ATOM 550 C C . SER A 1 83 ? 0.110 1.047 -7.642 1.00 93.81 83 SER A C 1
ATOM 552 O O . SER A 1 83 ? 0.592 0.594 -6.610 1.00 93.81 83 SER A O 1
ATOM 554 N N . ALA A 1 84 ? 0.002 0.371 -8.781 1.00 93.00 84 ALA A N 1
ATOM 555 C CA . ALA A 1 84 ? 0.381 -1.018 -8.958 1.00 93.00 84 ALA A CA 1
ATOM 556 C C . ALA A 1 84 ? 1.247 -1.149 -10.214 1.00 93.00 84 ALA A C 1
ATOM 558 O O . ALA A 1 84 ? 0.887 -0.630 -11.276 1.00 93.00 84 ALA A O 1
ATOM 559 N N . ILE A 1 85 ? 2.385 -1.825 -10.094 1.00 89.75 85 ILE A N 1
ATOM 560 C CA . ILE A 1 85 ? 3.328 -2.062 -11.185 1.00 89.75 85 ILE A CA 1
ATOM 561 C C . ILE A 1 85 ? 3.721 -3.538 -11.126 1.00 89.75 85 ILE A C 1
ATOM 563 O O . ILE A 1 85 ? 4.274 -3.965 -10.119 1.00 89.75 85 ILE A O 1
ATOM 567 N N . PRO A 1 86 ? 3.453 -4.343 -12.166 1.00 90.06 86 PRO A N 1
ATOM 568 C CA . PRO A 1 86 ? 3.965 -5.707 -12.220 1.00 90.06 86 PRO A CA 1
ATOM 569 C C . PRO A 1 86 ? 5.483 -5.734 -12.018 1.00 90.06 86 PRO A C 1
ATOM 571 O O . PRO A 1 86 ? 6.196 -4.984 -12.687 1.00 90.06 86 PRO A O 1
ATOM 574 N N . ASP A 1 87 ? 5.975 -6.629 -11.161 1.00 86.31 87 ASP A N 1
ATOM 575 C CA . ASP A 1 87 ? 7.386 -6.675 -10.746 1.00 86.31 87 ASP A CA 1
ATOM 576 C C . ASP A 1 87 ? 8.337 -6.808 -11.944 1.00 86.31 87 ASP A C 1
ATOM 578 O O . ASP A 1 87 ? 9.416 -6.226 -11.964 1.00 86.31 87 ASP A O 1
ATOM 582 N N . ARG A 1 88 ? 7.896 -7.489 -13.012 1.00 85.06 88 ARG A N 1
ATOM 583 C CA . ARG A 1 88 ? 8.641 -7.625 -14.279 1.00 85.06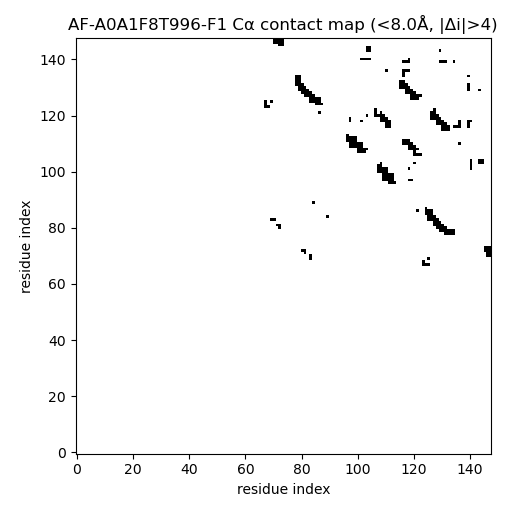 88 ARG A CA 1
ATOM 584 C C . ARG A 1 88 ? 8.957 -6.302 -14.988 1.00 85.06 88 ARG A C 1
ATOM 586 O O . ARG A 1 88 ? 9.728 -6.305 -15.941 1.00 85.06 88 ARG A O 1
ATOM 593 N N . TYR A 1 89 ? 8.309 -5.210 -14.592 1.00 87.19 89 TYR A N 1
ATOM 594 C CA . TYR A 1 89 ? 8.547 -3.870 -15.123 1.00 87.19 89 TYR A CA 1
ATOM 595 C C . TYR A 1 89 ? 9.341 -2.979 -14.158 1.00 87.19 89 TYR A C 1
ATOM 597 O O . TYR A 1 89 ? 9.689 -1.858 -14.535 1.00 87.19 89 TYR A O 1
ATOM 605 N N . LEU A 1 90 ? 9.653 -3.448 -12.943 1.00 85.19 90 LEU A N 1
ATOM 606 C CA . LEU A 1 90 ? 10.614 -2.773 -12.077 1.00 85.19 90 LEU A CA 1
ATOM 607 C C . LEU A 1 90 ? 12.028 -3.074 -12.564 1.00 85.19 90 LEU A C 1
ATOM 609 O O . LEU A 1 90 ? 12.586 -4.137 -12.312 1.00 85.19 90 LEU A O 1
ATOM 613 N N . ASN A 1 91 ? 12.604 -2.109 -13.272 1.00 79.38 91 ASN A N 1
ATOM 614 C CA . ASN A 1 91 ? 14.004 -2.167 -13.684 1.00 79.38 91 ASN A CA 1
ATOM 615 C C . ASN A 1 91 ? 14.954 -1.668 -12.585 1.00 79.38 91 ASN A C 1
ATOM 617 O O . ASN A 1 91 ? 16.113 -2.070 -12.558 1.00 79.38 91 ASN A O 1
ATOM 621 N N . ASP A 1 92 ? 14.459 -0.816 -11.684 1.00 73.44 92 ASP A N 1
ATOM 622 C CA . ASP A 1 92 ? 15.235 -0.221 -10.601 1.00 73.44 92 ASP A CA 1
ATOM 623 C C . ASP A 1 92 ? 14.792 -0.769 -9.238 1.00 73.44 92 ASP A C 1
ATOM 625 O O . ASP A 1 92 ? 13.597 -1.001 -9.022 1.00 73.44 92 ASP A O 1
ATOM 629 N N . PRO A 1 93 ? 15.729 -0.946 -8.287 1.00 68.19 93 PRO A N 1
ATOM 630 C CA . PRO A 1 93 ? 15.380 -1.281 -6.914 1.00 68.19 93 PRO A CA 1
ATOM 631 C C . PRO A 1 93 ? 14.507 -0.175 -6.292 1.00 68.19 93 PRO A C 1
ATOM 633 O O . PRO A 1 93 ? 14.604 0.988 -6.707 1.00 68.19 93 PRO A O 1
ATOM 636 N N . PRO A 1 94 ? 13.690 -0.498 -5.266 1.00 69.94 94 PRO A N 1
ATOM 637 C CA . PRO A 1 94 ? 12.875 0.487 -4.564 1.00 69.94 94 PRO A CA 1
ATOM 638 C C . PRO A 1 94 ? 13.707 1.714 -4.199 1.00 69.94 94 PRO A C 1
ATOM 640 O O . PRO A 1 94 ? 14.821 1.591 -3.681 1.00 69.94 94 PRO A O 1
ATOM 643 N N . ALA A 1 95 ? 13.178 2.904 -4.498 1.00 71.94 95 ALA A N 1
ATOM 644 C CA . ALA A 1 95 ? 13.899 4.152 -4.287 1.00 71.94 95 ALA A CA 1
ATOM 645 C C . ALA A 1 95 ? 14.471 4.210 -2.863 1.00 71.94 95 ALA A C 1
ATOM 647 O O . ALA A 1 95 ? 13.782 3.871 -1.901 1.00 71.94 95 ALA A O 1
ATOM 648 N N . ALA A 1 96 ? 15.701 4.711 -2.713 1.00 74.56 96 ALA A N 1
ATOM 649 C CA . ALA A 1 96 ? 16.447 4.672 -1.449 1.00 74.56 96 ALA A CA 1
ATOM 650 C C . ALA A 1 96 ? 15.705 5.274 -0.233 1.00 74.56 96 ALA A C 1
ATOM 652 O O . ALA A 1 96 ? 16.087 5.027 0.902 1.00 74.56 96 ALA A O 1
ATOM 653 N N . ARG A 1 97 ? 14.643 6.054 -0.451 1.00 81.94 97 ARG A N 1
ATOM 654 C CA . ARG A 1 97 ? 13.749 6.599 0.583 1.00 81.94 97 ARG A CA 1
ATOM 655 C C . ARG A 1 97 ? 12.956 5.542 1.372 1.00 81.94 97 ARG A C 1
ATOM 657 O O . ARG A 1 97 ? 12.523 5.829 2.482 1.00 81.94 97 ARG A O 1
ATOM 664 N N . PHE A 1 98 ? 12.760 4.343 0.827 1.00 87.06 98 PHE A N 1
ATOM 665 C CA . PHE A 1 98 ? 12.065 3.244 1.499 1.00 87.06 98 PHE A CA 1
ATOM 666 C C . PHE A 1 98 ? 13.019 2.531 2.463 1.00 87.06 98 PHE A C 1
ATOM 668 O O . PHE A 1 98 ? 13.794 1.670 2.052 1.00 87.06 98 PHE A O 1
ATOM 675 N N . ARG A 1 99 ? 13.011 2.925 3.743 1.00 84.69 99 ARG A N 1
ATOM 676 C CA . ARG A 1 99 ? 14.008 2.450 4.727 1.00 84.69 99 ARG A CA 1
ATOM 677 C C . ARG A 1 99 ? 13.428 1.734 5.936 1.00 84.69 99 ARG A C 1
ATOM 679 O O . ARG A 1 99 ? 14.163 1.010 6.600 1.00 84.69 99 ARG A O 1
ATOM 686 N N . VAL A 1 100 ? 12.146 1.938 6.236 1.00 91.81 100 VAL A N 1
ATOM 687 C CA . VAL A 1 100 ? 11.542 1.407 7.462 1.00 91.81 100 VAL A CA 1
ATOM 688 C C . VAL A 1 100 ? 10.655 0.212 7.134 1.00 91.81 100 VAL A C 1
ATOM 690 O O . VAL A 1 100 ? 9.674 0.391 6.417 1.00 91.81 100 VAL A O 1
ATOM 693 N N . PRO A 1 101 ? 10.957 -0.994 7.639 1.00 94.81 101 PRO A N 1
ATOM 694 C CA . PRO A 1 101 ? 10.094 -2.147 7.432 1.00 94.81 101 PRO A CA 1
ATOM 695 C C . PRO A 1 101 ? 8.768 -1.962 8.176 1.00 94.81 101 PRO A C 1
ATOM 697 O O . PRO A 1 101 ? 8.751 -1.549 9.338 1.00 94.81 101 PRO A O 1
ATOM 700 N N . VAL A 1 102 ? 7.660 -2.284 7.511 1.00 96.31 102 VAL A N 1
ATOM 701 C CA . VAL A 1 102 ? 6.310 -2.245 8.089 1.00 96.31 102 VAL A CA 1
ATOM 702 C C . VAL A 1 102 ? 5.538 -3.508 7.706 1.00 96.31 102 VAL A C 1
ATOM 704 O O . VAL A 1 102 ? 5.673 -3.978 6.576 1.00 96.31 102 VAL A O 1
ATOM 707 N N . PRO A 1 103 ? 4.731 -4.084 8.612 1.00 97.00 103 PRO A N 1
ATOM 708 C CA . PRO A 1 103 ? 3.852 -5.187 8.247 1.00 97.00 103 PRO A CA 1
ATOM 709 C C . PRO A 1 103 ? 2.762 -4.664 7.310 1.00 97.00 103 PRO A C 1
ATOM 711 O O . PRO A 1 103 ? 2.129 -3.651 7.608 1.00 97.00 103 PRO A O 1
ATOM 714 N N . VAL A 1 104 ? 2.544 -5.336 6.183 1.00 96.31 104 VAL A N 1
ATOM 715 C CA . VAL A 1 104 ? 1.472 -5.005 5.240 1.00 96.31 104 VAL A CA 1
ATOM 716 C C . VAL A 1 104 ? 0.791 -6.303 4.843 1.00 96.31 104 VAL A C 1
ATOM 718 O O . VAL A 1 104 ? 1.393 -7.127 4.160 1.00 96.31 104 VAL A O 1
ATOM 721 N N . ARG A 1 105 ? -0.462 -6.491 5.276 1.00 93.06 105 ARG A N 1
ATOM 722 C CA . ARG A 1 105 ? -1.208 -7.746 5.070 1.00 93.06 105 ARG A CA 1
ATOM 723 C C . ARG A 1 105 ? -0.381 -8.945 5.569 1.00 93.06 105 ARG A C 1
ATOM 725 O O . ARG A 1 105 ? 0.099 -8.905 6.699 1.00 93.06 105 ARG A O 1
ATOM 732 N N . ASP A 1 106 ? -0.177 -9.957 4.729 1.00 90.75 106 ASP A N 1
ATOM 733 C CA . ASP A 1 106 ? 0.611 -11.159 5.032 1.00 90.75 106 ASP A CA 1
ATOM 734 C C . ASP A 1 106 ? 2.093 -11.045 4.611 1.00 90.75 106 ASP A C 1
ATOM 736 O O . ASP A 1 106 ? 2.805 -12.048 4.542 1.00 90.75 106 ASP A O 1
ATOM 740 N N . THR A 1 107 ? 2.581 -9.834 4.310 1.00 93.62 107 THR A N 1
ATOM 741 C CA . THR A 1 107 ? 3.962 -9.584 3.871 1.00 93.62 107 THR A CA 1
ATOM 742 C C . THR A 1 107 ? 4.635 -8.447 4.651 1.00 93.62 107 THR A C 1
ATOM 744 O O . THR A 1 107 ? 4.034 -7.764 5.486 1.00 93.62 107 THR A O 1
ATOM 747 N N . VAL A 1 108 ? 5.926 -8.245 4.388 1.00 95.44 108 VAL A N 1
ATOM 748 C CA . VAL A 1 108 ? 6.698 -7.104 4.889 1.00 95.44 108 VAL A CA 1
ATOM 749 C C . VAL A 1 108 ? 6.862 -6.096 3.759 1.00 95.44 108 VAL A C 1
ATOM 751 O O . VAL A 1 108 ? 7.460 -6.392 2.725 1.00 95.44 108 VAL A O 1
ATOM 754 N N . GLY A 1 109 ? 6.334 -4.896 3.976 1.00 94.81 109 GLY A N 1
ATOM 755 C CA . GLY A 1 109 ? 6.542 -3.738 3.121 1.00 94.81 109 GLY A CA 1
ATOM 756 C C . GLY A 1 109 ? 7.612 -2.797 3.667 1.00 94.81 109 GLY A C 1
ATOM 757 O O . GLY A 1 109 ? 8.224 -3.024 4.714 1.00 94.81 109 GLY A O 1
ATOM 758 N N . LEU A 1 110 ? 7.806 -1.691 2.960 1.00 95.19 110 LEU A N 1
ATOM 759 C CA . LEU A 1 110 ? 8.693 -0.603 3.334 1.00 95.19 110 LEU A CA 1
ATOM 760 C C . LEU A 1 110 ? 7.920 0.711 3.393 1.00 95.19 110 LEU A C 1
ATOM 762 O O . LEU A 1 110 ? 7.072 0.991 2.551 1.00 95.19 110 LEU A O 1
ATOM 766 N N . A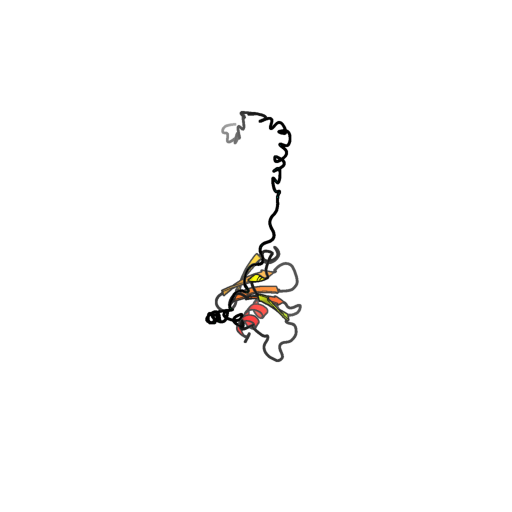LA A 1 111 ? 8.261 1.549 4.358 1.00 95.25 111 ALA A N 1
ATOM 767 C CA . ALA A 1 111 ? 7.726 2.884 4.535 1.00 95.25 111 ALA A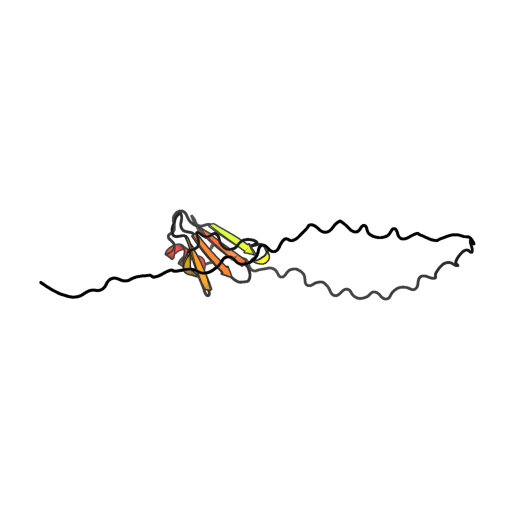 CA 1
ATOM 768 C C . ALA A 1 111 ? 8.789 3.952 4.257 1.00 95.25 111 ALA A C 1
ATOM 770 O O . ALA A 1 111 ? 9.991 3.756 4.491 1.00 95.25 111 ALA A O 1
ATOM 771 N N . VAL A 1 112 ? 8.316 5.106 3.793 1.00 93.00 112 VAL A N 1
ATOM 772 C CA . VAL A 1 112 ? 9.080 6.355 3.742 1.00 93.00 112 VAL A CA 1
ATOM 773 C C . VAL A 1 112 ? 8.807 7.148 5.017 1.00 93.00 112 VAL A C 1
ATOM 775 O O . VAL A 1 112 ? 7.650 7.382 5.361 1.00 93.00 112 VAL A O 1
ATOM 778 N N . THR A 1 113 ? 9.863 7.575 5.711 1.00 79.38 113 THR A N 1
ATOM 779 C CA . THR A 1 113 ? 9.763 8.420 6.918 1.00 79.38 113 THR A CA 1
ATOM 780 C C . THR A 1 113 ? 10.092 9.884 6.666 1.00 79.38 113 THR A C 1
ATOM 782 O O . THR A 1 113 ? 9.648 10.746 7.419 1.00 79.38 113 THR A O 1
ATOM 785 N N . ASP A 1 114 ? 10.825 10.169 5.591 1.00 83.75 114 ASP A N 1
ATOM 786 C CA . ASP A 1 114 ? 11.284 11.512 5.246 1.00 83.75 114 ASP A CA 1
ATOM 787 C C . ASP A 1 114 ? 10.421 12.079 4.109 1.00 83.75 114 ASP A C 1
ATOM 789 O O . ASP A 1 114 ? 10.808 12.072 2.939 1.00 83.75 114 ASP A O 1
ATOM 793 N N . GLY A 1 115 ? 9.205 12.519 4.445 1.00 85.94 115 GLY A N 1
ATOM 794 C CA . GLY A 1 115 ? 8.265 13.124 3.497 1.00 85.94 115 GLY A CA 1
ATOM 795 C C . GLY A 1 115 ? 6.805 12.731 3.736 1.00 85.94 115 GLY A C 1
ATOM 796 O O . GLY A 1 115 ? 6.465 12.233 4.812 1.00 85.94 115 GLY A O 1
ATOM 797 N N . PRO A 1 116 ? 5.919 12.966 2.747 1.00 90.12 116 PRO A N 1
ATOM 798 C CA . PRO A 1 116 ? 4.545 12.485 2.795 1.00 90.12 116 PRO A CA 1
ATOM 799 C C . PRO A 1 116 ? 4.498 10.967 3.031 1.00 90.12 116 PRO A C 1
ATOM 801 O O . PRO A 1 116 ? 5.315 10.250 2.448 1.00 90.12 116 PRO A O 1
ATOM 804 N N . PRO A 1 117 ? 3.556 10.464 3.844 1.00 94.00 117 PRO A N 1
ATOM 805 C CA . PRO A 1 117 ? 3.442 9.039 4.124 1.00 94.00 117 PRO A CA 1
ATOM 806 C C . PRO A 1 117 ? 3.239 8.201 2.859 1.00 94.00 117 PRO A C 1
ATOM 808 O O . PRO A 1 117 ? 2.273 8.380 2.110 1.00 94.00 117 PRO A O 1
ATOM 811 N N . VAL A 1 118 ? 4.158 7.260 2.649 1.00 95.75 118 VAL A N 1
ATOM 812 C CA . VAL A 1 118 ? 4.091 6.247 1.595 1.00 95.75 118 VAL A CA 1
ATOM 813 C C . VAL A 1 118 ? 4.518 4.910 2.180 1.00 95.75 118 VAL A C 1
ATOM 815 O O . VAL A 1 118 ? 5.550 4.835 2.852 1.00 95.75 118 VAL A O 1
ATOM 818 N N . ILE A 1 119 ? 3.746 3.866 1.898 1.00 96.62 119 ILE A N 1
ATOM 819 C CA . ILE A 1 119 ? 4.151 2.474 2.098 1.00 96.62 119 ILE A CA 1
ATOM 820 C C . ILE A 1 119 ? 4.188 1.762 0.750 1.00 96.62 119 ILE A C 1
ATOM 822 O O . ILE A 1 119 ? 3.405 2.087 -0.143 1.00 96.62 119 ILE A O 1
ATOM 826 N N . ALA A 1 120 ? 5.083 0.799 0.605 1.00 95.31 120 ALA A N 1
ATOM 827 C CA . ALA A 1 120 ? 5.185 -0.019 -0.586 1.00 95.31 120 ALA A CA 1
ATOM 828 C C . ALA A 1 120 ? 5.466 -1.479 -0.237 1.00 95.31 120 ALA A C 1
ATOM 830 O O . ALA A 1 120 ? 6.137 -1.759 0.756 1.00 95.31 120 ALA A O 1
ATOM 831 N N . TRP A 1 121 ? 4.934 -2.407 -1.021 1.00 94.94 121 TRP A N 1
ATOM 832 C CA . TRP A 1 121 ? 5.115 -3.845 -0.817 1.00 94.94 121 TRP A CA 1
ATOM 833 C C . TRP A 1 121 ? 4.929 -4.594 -2.136 1.00 94.94 121 TRP A C 1
ATOM 835 O O . TRP A 1 121 ? 4.277 -4.090 -3.047 1.00 94.94 121 TRP A O 1
ATOM 845 N N . SER A 1 122 ? 5.472 -5.808 -2.226 1.00 92.69 122 SER A N 1
ATOM 846 C CA . SER A 1 122 ? 5.188 -6.727 -3.332 1.00 92.69 122 SER A CA 1
ATOM 847 C C . SER A 1 122 ? 4.205 -7.803 -2.890 1.00 92.69 122 SER A C 1
ATOM 849 O O . SER A 1 122 ? 4.383 -8.421 -1.838 1.00 92.69 122 SER A O 1
ATOM 851 N N . GLU A 1 123 ? 3.200 -8.065 -3.720 1.00 92.69 123 GLU A N 1
ATOM 852 C CA . GLU A 1 123 ? 2.230 -9.141 -3.528 1.00 92.69 123 GLU A CA 1
ATOM 853 C C . GLU A 1 123 ? 1.805 -9.707 -4.887 1.00 92.69 123 GLU A C 1
ATOM 855 O O . GLU A 1 123 ? 1.492 -8.961 -5.813 1.00 92.69 123 GLU A O 1
ATOM 860 N N . GLY A 1 124 ? 1.823 -11.035 -5.039 1.00 90.06 124 GLY A N 1
ATOM 861 C CA . GLY A 1 124 ? 1.364 -11.688 -6.273 1.00 90.06 124 GLY A CA 1
ATOM 862 C C . GLY A 1 124 ? 2.147 -11.309 -7.540 1.00 90.06 124 GLY A C 1
ATOM 863 O O . GLY A 1 124 ? 1.594 -11.370 -8.635 1.00 90.06 124 GLY A O 1
ATOM 864 N N . GLY A 1 125 ? 3.416 -10.904 -7.415 1.00 90.19 125 GLY A N 1
ATOM 865 C CA . GLY A 1 125 ? 4.230 -10.438 -8.546 1.00 90.19 125 GLY A CA 1
ATOM 866 C C . GLY A 1 125 ? 3.934 -8.996 -8.977 1.00 90.19 125 GLY A C 1
ATOM 867 O O . GLY A 1 125 ? 4.220 -8.623 -10.120 1.00 90.19 125 GLY A O 1
ATOM 868 N N . VAL A 1 126 ? 3.307 -8.206 -8.102 1.00 92.19 126 VAL A N 1
ATOM 869 C CA . VAL A 1 126 ? 2.972 -6.798 -8.314 1.00 92.19 126 VAL A CA 1
ATOM 870 C C . VAL A 1 126 ? 3.508 -5.972 -7.152 1.00 92.19 126 VAL A C 1
ATOM 872 O O . VAL A 1 126 ? 3.217 -6.252 -5.991 1.00 92.19 126 VAL A O 1
ATOM 875 N N . TRP A 1 127 ? 4.241 -4.917 -7.481 1.00 92.44 127 TRP A N 1
ATOM 876 C CA . TRP A 1 127 ? 4.654 -3.870 -6.564 1.00 92.44 127 TRP A CA 1
ATOM 877 C C . TRP A 1 127 ? 3.527 -2.863 -6.393 1.00 92.44 127 TRP A C 1
ATOM 879 O O . TRP A 1 127 ? 3.042 -2.276 -7.367 1.00 92.44 127 TRP A O 1
ATOM 889 N N . TYR A 1 128 ? 3.145 -2.627 -5.149 1.00 94.94 128 TYR A N 1
ATOM 890 C CA . TYR A 1 128 ? 2.163 -1.632 -4.764 1.00 94.94 128 TYR A CA 1
ATOM 891 C C . TYR A 1 128 ? 2.841 -0.474 -4.049 1.00 94.94 128 TYR A C 1
ATOM 893 O O . TYR A 1 128 ? 3.701 -0.683 -3.199 1.00 94.94 128 TYR A O 1
ATOM 901 N N . GLU A 1 129 ? 2.405 0.749 -4.345 1.00 95.19 129 GLU A N 1
ATOM 902 C CA . GLU A 1 129 ? 2.688 1.919 -3.511 1.00 95.19 129 GLU A CA 1
ATOM 903 C C . GLU A 1 129 ? 1.374 2.566 -3.092 1.00 95.19 129 GLU A C 1
ATOM 905 O O . GLU A 1 129 ? 0.548 2.932 -3.934 1.00 95.19 129 GLU A O 1
ATOM 910 N N . LEU A 1 130 ? 1.197 2.731 -1.785 1.00 96.62 130 LEU A N 1
ATOM 911 C CA . LEU A 1 130 ? 0.067 3.419 -1.187 1.00 96.62 130 LEU A CA 1
ATOM 912 C C . LEU A 1 130 ? 0.570 4.701 -0.531 1.00 96.62 130 LEU A C 1
ATOM 914 O O . LEU A 1 130 ? 1.392 4.671 0.384 1.00 96.62 130 LEU A O 1
ATOM 918 N N . SER A 1 131 ? 0.070 5.835 -1.010 1.00 96.06 131 SER A N 1
ATOM 919 C CA . SER A 1 131 ? 0.511 7.166 -0.591 1.00 96.06 131 SER A CA 1
ATOM 920 C C . SER A 1 131 ? -0.653 8.027 -0.125 1.00 96.06 131 SER A C 1
ATOM 922 O O . SER A 1 131 ? -1.786 7.887 -0.598 1.00 96.06 131 SER A O 1
ATOM 924 N N . SER A 1 132 ? -0.379 8.948 0.796 1.00 95.31 132 SER A N 1
ATOM 925 C CA . SER A 1 132 ? -1.345 9.950 1.232 1.00 95.31 132 SER A CA 1
ATOM 926 C C . SER A 1 132 ? -0.656 11.226 1.702 1.00 95.31 132 SER A C 1
ATOM 928 O O . SER A 1 132 ? 0.449 11.197 2.230 1.00 95.31 132 SER A O 1
ATOM 930 N N . VAL A 1 133 ? -1.345 12.358 1.552 1.00 93.88 133 VAL A N 1
ATOM 931 C CA . VAL A 1 133 ? -0.956 13.639 2.171 1.00 93.88 133 VAL A CA 1
ATOM 932 C C . VAL A 1 133 ? -1.703 13.910 3.482 1.00 93.88 133 VAL A C 1
ATOM 934 O O . VAL A 1 133 ? -1.479 14.938 4.111 1.00 93.88 133 VAL A O 1
ATOM 937 N N . ARG A 1 134 ? -2.630 13.025 3.873 1.00 93.75 134 ARG A N 1
ATOM 938 C CA . ARG A 1 134 ? -3.512 13.194 5.044 1.00 93.75 134 ARG A CA 1
ATOM 939 C C . ARG A 1 134 ? -3.391 12.059 6.057 1.00 93.75 134 ARG A C 1
ATOM 941 O O . ARG A 1 134 ? -3.599 12.291 7.241 1.00 93.75 134 ARG A O 1
ATOM 948 N N . LEU A 1 135 ? -3.109 10.846 5.589 1.00 94.38 135 LEU A N 1
ATOM 949 C CA . LEU A 1 135 ? -3.030 9.645 6.413 1.00 94.38 135 LEU A CA 1
ATOM 950 C C . LEU A 1 135 ? -1.596 9.389 6.860 1.00 94.38 135 LEU A C 1
ATOM 952 O O . LEU A 1 135 ? -0.659 9.588 6.098 1.00 94.38 135 LEU A O 1
ATOM 956 N N . THR A 1 136 ? -1.448 8.902 8.085 1.00 95.06 136 THR A N 1
ATOM 957 C CA . THR A 1 136 ? -0.179 8.454 8.676 1.00 95.06 136 THR A CA 1
ATOM 958 C C . THR A 1 136 ? 0.202 7.043 8.211 1.00 95.06 136 THR A C 1
ATOM 960 O O . THR A 1 136 ? -0.653 6.288 7.752 1.00 95.06 136 THR A O 1
ATOM 963 N N . ILE A 1 137 ? 1.468 6.640 8.388 1.00 95.94 137 ILE A N 1
ATOM 964 C CA . ILE A 1 137 ? 1.938 5.284 8.036 1.00 95.94 137 ILE A CA 1
ATOM 965 C C . ILE A 1 137 ? 1.079 4.169 8.673 1.00 95.94 137 ILE A C 1
ATOM 967 O O . ILE A 1 137 ? 0.646 3.291 7.929 1.00 95.94 137 ILE A O 1
ATOM 971 N N . PRO A 1 138 ? 0.728 4.197 9.978 1.00 96.06 138 PRO A N 1
ATOM 972 C CA . PRO A 1 138 ? -0.154 3.176 10.556 1.00 96.06 138 PRO A CA 1
ATOM 973 C C . PRO A 1 138 ? -1.551 3.131 9.920 1.00 96.06 138 PRO A C 1
ATOM 975 O O . PRO A 1 138 ? -2.114 2.055 9.736 1.00 96.06 138 PRO A O 1
ATOM 978 N N . GLN A 1 139 ? -2.111 4.287 9.548 1.00 96.12 139 GLN A N 1
ATOM 979 C CA . GLN A 1 139 ? -3.404 4.349 8.858 1.00 96.12 139 GLN A CA 1
ATOM 980 C C . GLN A 1 139 ? -3.314 3.789 7.436 1.00 96.12 139 GLN A C 1
ATOM 982 O O . GLN A 1 139 ? -4.247 3.128 6.989 1.00 96.12 139 GLN A O 1
ATOM 987 N N . LEU A 1 140 ? -2.195 4.012 6.740 1.00 96.62 140 LEU A N 1
ATOM 988 C CA . LEU A 1 140 ? -1.942 3.403 5.434 1.00 96.62 140 LEU A CA 1
ATOM 989 C C . LEU A 1 140 ? -1.803 1.885 5.536 1.00 96.62 140 LEU A C 1
ATOM 991 O O . LEU A 1 140 ? -2.367 1.179 4.709 1.00 96.62 140 LEU A O 1
ATOM 995 N N . VAL A 1 141 ? -1.116 1.379 6.562 1.00 97.06 141 VAL A N 1
ATOM 996 C CA . VAL A 1 141 ? -1.022 -0.066 6.824 1.00 97.06 141 VAL A CA 1
ATOM 997 C C . VAL A 1 141 ? -2.409 -0.664 7.062 1.00 97.06 141 VAL A C 1
ATOM 999 O O . VAL A 1 141 ? -2.744 -1.688 6.475 1.00 97.06 141 VAL A O 1
ATOM 1002 N N . HIS A 1 142 ? -3.248 -0.002 7.864 1.00 96.56 142 HIS A N 1
ATOM 1003 C CA . HIS A 1 142 ? -4.620 -0.456 8.088 1.00 96.56 142 HIS A CA 1
ATOM 1004 C C . HIS A 1 142 ? -5.459 -0.439 6.800 1.00 96.56 142 HIS A C 1
ATOM 1006 O O . HIS A 1 142 ? -6.180 -1.395 6.527 1.00 96.56 142 HIS A O 1
ATOM 1012 N N . LEU A 1 143 ? -5.330 0.613 5.983 1.00 96.69 143 LEU A N 1
ATOM 1013 C CA . LEU A 1 143 ? -6.003 0.710 4.687 1.00 96.69 143 LEU A CA 1
ATOM 1014 C C . LEU A 1 143 ? -5.535 -0.380 3.713 1.00 96.69 143 LEU A C 1
ATOM 1016 O O . LEU A 1 143 ? -6.357 -0.934 2.990 1.00 96.69 143 LEU A O 1
ATOM 1020 N N . ALA A 1 144 ? -4.245 -0.721 3.713 1.00 96.56 144 ALA A N 1
ATOM 1021 C CA . ALA A 1 144 ? -3.705 -1.787 2.874 1.00 96.56 144 ALA A CA 1
ATOM 1022 C C . ALA A 1 144 ? -4.328 -3.159 3.194 1.00 96.56 144 ALA A C 1
ATOM 1024 O O . ALA A 1 144 ? -4.533 -3.967 2.292 1.00 96.56 144 ALA A O 1
ATOM 1025 N N . SER A 1 145 ? -4.702 -3.405 4.452 1.00 95.69 145 SER A N 1
ATOM 1026 C CA . SER A 1 145 ? -5.427 -4.620 4.849 1.00 95.69 145 SER A CA 1
ATOM 1027 C C . SER A 1 145 ? -6.866 -4.691 4.341 1.00 95.69 145 SER A C 1
ATOM 1029 O O . SER A 1 145 ? -7.434 -5.779 4.322 1.00 95.69 145 SER A O 1
ATOM 1031 N N . ALA A 1 146 ? -7.448 -3.565 3.929 1.00 95.00 146 ALA A N 1
ATOM 1032 C CA . ALA A 1 146 ? -8.815 -3.489 3.422 1.00 95.00 146 ALA A CA 1
ATOM 1033 C C . ALA A 1 146 ? -8.904 -3.511 1.885 1.00 95.00 146 ALA A C 1
ATOM 1035 O O . ALA A 1 146 ? -10.003 -3.385 1.358 1.00 95.00 146 ALA A O 1
ATOM 1036 N N . LEU A 1 147 ? -7.780 -3.619 1.167 1.00 94.62 147 LEU A N 1
ATOM 1037 C CA . LEU A 1 147 ? -7.771 -3.658 -0.299 1.00 94.62 147 LEU A CA 1
ATOM 1038 C C . LEU A 1 147 ? -8.387 -4.961 -0.830 1.00 94.62 147 LEU A C 1
ATOM 1040 O O . LEU A 1 147 ? -8.181 -6.028 -0.242 1.00 94.62 147 LEU A O 1
ATOM 1044 N N . GLU A 1 148 ? -9.082 -4.851 -1.964 1.00 88.94 148 GLU A N 1
ATOM 1045 C CA . GLU A 1 148 ? -9.783 -5.947 -2.657 1.00 88.94 148 GLU A CA 1
ATOM 1046 C C . GLU A 1 148 ? -9.118 -6.315 -3.984 1.00 88.94 148 GLU A C 1
ATOM 1048 O O . GLU A 1 148 ? -8.652 -5.385 -4.683 1.00 88.94 148 GLU A O 1
#

Radius of gyration: 34.5 Å; Cα contacts (8 Å, |Δi|>4): 151; chains: 1; bounding box: 70×46×108 Å

Nearest PDB structures (foldseek):
  7pwg-assembly1_H  TM=3.559E-01  e=4.093E+00  Giardia lamblia ATCC 50803

Mean predicted aligned error: 19.21 Å

Solvent-accessible surface area (backbone atoms only — not comparable to full-atom values): 10299 Å² total; per-residue (Å²): 140,84,90,82,91,83,81,84,78,83,84,86,79,88,86,77,94,77,78,88,78,81,80,74,84,76,80,84,80,77,81,80,84,80,79,85,85,85,83,83,89,81,96,72,87,78,78,82,81,81,83,70,83,74,80,80,73,80,76,74,76,73,80,67,83,79,81,72,89,69,76,3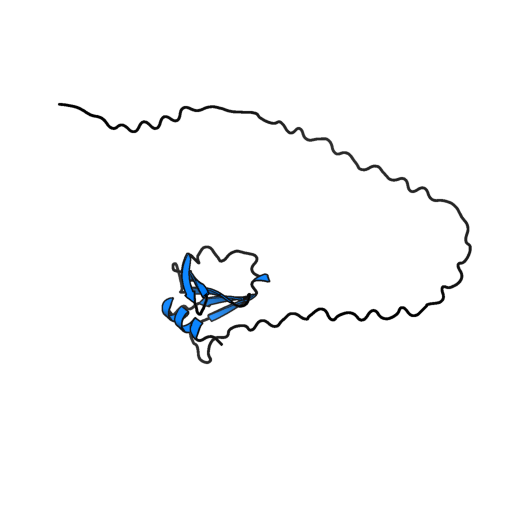9,79,52,89,88,69,73,68,62,46,80,47,78,44,52,46,94,72,58,88,65,76,80,62,86,64,54,73,42,80,39,74,39,72,99,44,76,19,32,25,37,80,90,64,69,27,33,38,32,37,71,57,93,65,27,35,35,38,44,35,22,90,77,48,51,61,70,55,48,36,56,50,59,59,60,47,84

Secondary structure (DSSP, 8-state):
-----------------------------PPP---------------------------PPP-PPPPP----PPTT--SEEEEEEEGGG--SPSPTTEEEEEEETTEEEEEE-SSS-EEEEEETTEEEEEEESSS-HHHHHHHHTT--

Sequence (148 aa):
MPVATGAVAVLVLGLGVAALAQVSPQPRQAPPLVTRSEAPAAAASPDRPRVVPAAATAATPLAGPTALAILALPAGTSGARLSAIPDRYLNDPPAARFRVPVPVRDTVGLAVTDGPPVIAWSEGGVWYELSSVRLTIPQLVHLASALE

pLDDT: mean 70.14, std 24.13, range [27.91, 97.06]

Foldseek 3Di:
DYDDDDDPDPDDDDDDDDDDPDPDDDDDDDDDDPDDDDDDDDDDDDDDDDDDPDDDPPPDPPPPPDDQPDWDFPPPDPFKDKDKDQLVPPPDDDPPQFDDWDDAAPDIWTWGPPDFTWIWDDDRRMIMIMTGNPDHNVRSSVRSNVID